Protein AF-G7YM91-F1 (afdb_monomer_lite)

Sequence (113 aa):
AYSASSDSSALFDPSPPILWKILGRLDYSPALFNLGVWYQRRSQELIGGDTKARSSCLRKAELSYRRAVQADGHPTAAYNLACILIASNREEIKTKSRTYSVNDLMEIAANKR

Organism: Clonorchis sinensis (NCBI:txid79923)

Radius of gyration: 17.14 Å; chains: 1; bounding box: 34×24×63 Å

Secondary structure (DSSP, 8-state):
-------------PPP-HHHHHHHHTT-HHHHHHHHHHHHHHHHHTTTS-HHHHHHHHHHHHHHHHHHHHHH--HHHHHHHHHHHHHTT-SEEE-SS-EEEHHHHHHHHH---

Structure (mmCIF, N/CA/C/O backbone):
data_AF-G7YM91-F1
#
_entry.id   AF-G7YM91-F1
#
loop_
_atom_site.group_PDB
_atom_site.id
_atom_site.type_symbol
_atom_site.label_atom_id
_atom_site.label_alt_id
_atom_site.label_comp_id
_atom_site.label_asym_id
_atom_site.label_entity_id
_atom_site.label_seq_id
_atom_site.pdbx_PDB_ins_code
_atom_site.Cartn_x
_atom_site.Cartn_y
_atom_site.Cartn_z
_atom_site.occupancy
_atom_site.B_iso_or_equiv
_atom_site.auth_seq_id
_atom_site.auth_comp_id
_atom_site.auth_asym_id
_atom_site.auth_atom_id
_atom_site.pdbx_PDB_model_num
ATOM 1 N N . ALA A 1 1 ? 16.794 -9.928 -49.762 1.00 40.78 1 ALA A N 1
ATOM 2 C CA . ALA A 1 1 ? 17.050 -9.886 -48.311 1.00 40.78 1 ALA A CA 1
ATOM 3 C C . ALA A 1 1 ? 16.163 -8.801 -47.716 1.00 40.78 1 ALA A C 1
ATOM 5 O O . ALA A 1 1 ? 16.453 -7.627 -47.898 1.00 40.78 1 ALA A O 1
ATOM 6 N N . TYR A 1 2 ? 15.024 -9.177 -47.130 1.00 36.78 2 TYR A N 1
ATOM 7 C CA . TYR A 1 2 ? 14.192 -8.232 -46.386 1.00 36.78 2 TYR A CA 1
ATOM 8 C C . TYR A 1 2 ? 14.835 -8.051 -45.012 1.00 36.78 2 TYR A C 1
ATOM 10 O O . TYR A 1 2 ? 14.726 -8.925 -44.156 1.00 36.78 2 TYR A O 1
ATOM 18 N N . SER A 1 3 ? 15.558 -6.948 -44.833 1.00 42.22 3 SER A N 1
ATOM 19 C CA . SER A 1 3 ? 15.998 -6.506 -43.514 1.00 42.22 3 SER A CA 1
ATOM 20 C C . SER A 1 3 ? 14.763 -6.046 -42.752 1.00 42.22 3 SER A C 1
ATOM 22 O O . SER A 1 3 ? 14.277 -4.934 -42.952 1.00 42.22 3 SER A O 1
ATOM 24 N N . ALA A 1 4 ? 14.223 -6.930 -41.914 1.00 43.53 4 ALA A N 1
ATOM 25 C CA . ALA A 1 4 ? 13.288 -6.538 -40.878 1.00 43.53 4 ALA A CA 1
ATOM 26 C C . ALA A 1 4 ? 14.041 -5.596 -39.932 1.00 43.53 4 ALA A C 1
ATOM 28 O O . ALA A 1 4 ? 14.887 -6.016 -39.147 1.00 43.53 4 ALA A O 1
ATOM 29 N N . SER A 1 5 ? 13.776 -4.302 -40.093 1.00 43.34 5 SER A N 1
ATOM 30 C CA . SER A 1 5 ? 14.082 -3.277 -39.110 1.00 43.34 5 SER A CA 1
ATOM 31 C C . SER A 1 5 ? 13.460 -3.712 -37.788 1.00 43.34 5 SER A C 1
ATOM 33 O O . SER A 1 5 ? 12.236 -3.728 -37.655 1.00 43.34 5 SER A O 1
ATOM 35 N N . SER A 1 6 ? 14.302 -4.121 -36.843 1.00 51.16 6 SER A N 1
ATOM 36 C CA . SER A 1 6 ? 13.922 -4.397 -35.463 1.00 51.16 6 SER A CA 1
ATOM 37 C C . S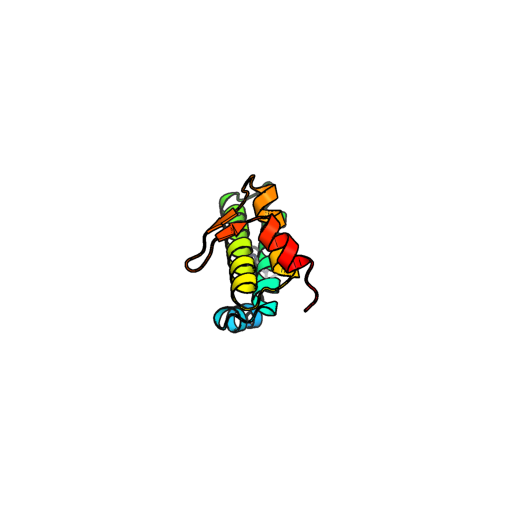ER A 1 6 ? 13.484 -3.095 -34.797 1.00 51.16 6 SER A C 1
ATOM 39 O O . SER A 1 6 ? 14.240 -2.475 -34.054 1.00 51.16 6 SER A O 1
ATOM 41 N N . ASP A 1 7 ? 12.249 -2.684 -35.063 1.00 46.47 7 ASP A N 1
ATOM 42 C CA . ASP A 1 7 ? 11.529 -1.685 -34.281 1.00 46.47 7 ASP A CA 1
ATOM 43 C C . ASP A 1 7 ? 11.127 -2.339 -32.946 1.00 46.47 7 ASP A C 1
ATOM 45 O O . ASP A 1 7 ? 9.985 -2.726 -32.711 1.00 46.47 7 ASP A O 1
ATOM 49 N N . SER A 1 8 ? 12.113 -2.571 -32.074 1.00 48.62 8 SER A N 1
ATOM 50 C CA . SER A 1 8 ? 11.911 -3.175 -30.749 1.00 48.62 8 SER A CA 1
ATOM 51 C C . SER A 1 8 ? 11.948 -2.147 -29.614 1.00 48.62 8 SER A C 1
ATOM 53 O O . SER A 1 8 ? 12.055 -2.520 -28.448 1.00 48.62 8 SER A O 1
ATOM 55 N N . SER A 1 9 ? 11.900 -0.850 -29.928 1.00 44.06 9 SER A N 1
ATOM 56 C CA . SER A 1 9 ? 12.080 0.242 -28.961 1.00 44.06 9 SER A CA 1
ATOM 57 C C . SER A 1 9 ? 10.785 0.948 -28.550 1.00 44.06 9 SER A C 1
ATOM 59 O O . SER A 1 9 ? 10.826 1.824 -27.687 1.00 44.06 9 SER A O 1
ATOM 61 N N . ALA A 1 10 ? 9.619 0.502 -29.025 1.00 45.56 10 ALA A N 1
ATOM 62 C CA . ALA A 1 10 ? 8.371 0.697 -28.289 1.00 45.56 10 ALA A CA 1
ATOM 63 C C . ALA A 1 10 ? 8.331 -0.309 -27.127 1.00 45.56 10 ALA A C 1
ATOM 65 O O . ALA A 1 10 ? 7.518 -1.232 -27.097 1.00 45.56 10 ALA A O 1
ATOM 66 N N . LEU A 1 11 ? 9.280 -0.162 -26.195 1.00 49.38 11 LEU A N 1
ATOM 67 C CA . LEU A 1 11 ? 9.273 -0.841 -24.908 1.00 49.38 11 LEU A CA 1
ATOM 68 C C . LEU A 1 11 ? 7.912 -0.551 -24.281 1.00 49.38 11 LEU A C 1
ATOM 70 O O . LEU A 1 11 ? 7.664 0.568 -23.835 1.00 49.38 11 LEU A O 1
ATOM 74 N N . PHE A 1 12 ? 7.021 -1.543 -24.319 1.00 54.22 12 PHE A N 1
ATOM 75 C CA . PHE A 1 12 ? 5.784 -1.561 -23.556 1.00 54.22 12 PHE A CA 1
ATOM 76 C C . PHE A 1 12 ? 6.141 -1.092 -22.149 1.00 54.22 12 PHE A C 1
ATOM 78 O O . PHE A 1 12 ? 6.794 -1.838 -21.421 1.00 54.22 12 PHE A O 1
ATOM 85 N N . ASP A 1 13 ? 5.776 0.136 -21.769 1.00 61.31 13 ASP A N 1
ATOM 86 C CA . ASP A 1 13 ? 5.841 0.514 -20.363 1.00 61.31 13 ASP A CA 1
ATOM 87 C C . ASP A 1 13 ? 4.871 -0.449 -19.680 1.00 61.31 13 ASP A C 1
ATOM 89 O O . ASP A 1 13 ? 3.667 -0.412 -19.986 1.00 61.31 13 ASP A O 1
ATOM 93 N N . PRO A 1 14 ? 5.372 -1.415 -18.889 1.00 78.62 14 PRO A N 1
ATOM 94 C CA . PRO A 1 14 ? 4.519 -2.459 -18.372 1.00 78.62 14 PRO A CA 1
ATOM 95 C C . PRO A 1 14 ? 3.421 -1.758 -17.582 1.00 78.62 14 PRO A C 1
ATOM 97 O O . PRO A 1 14 ? 3.684 -0.846 -16.805 1.00 78.62 14 PRO A O 1
ATOM 100 N N . SER A 1 15 ? 2.170 -2.128 -17.827 1.00 87.25 15 SER A N 1
ATOM 101 C CA . SER A 1 15 ? 1.041 -1.609 -17.062 1.00 87.25 15 SER A CA 1
ATOM 102 C C . SER A 1 15 ? 0.600 -2.670 -16.058 1.00 87.25 15 SER A C 1
ATOM 104 O O . SER A 1 15 ? 0.755 -3.866 -16.329 1.00 87.25 15 SER A O 1
ATOM 106 N N . PRO A 1 16 ? 0.058 -2.283 -14.891 1.00 93.00 16 PRO A N 1
ATOM 107 C CA . PRO A 1 16 ? -0.470 -3.271 -13.971 1.00 93.00 16 PRO A CA 1
ATOM 108 C C . PRO A 1 16 ? -1.642 -4.020 -14.624 1.00 93.00 16 PRO A C 1
ATOM 110 O O . PRO A 1 16 ? -2.410 -3.400 -15.372 1.00 93.00 16 PRO A O 1
ATOM 113 N N . PRO A 1 17 ? -1.830 -5.315 -14.306 1.00 95.12 17 PRO A N 1
ATOM 114 C CA . PRO A 1 17 ? -2.947 -6.117 -14.786 1.00 95.12 17 PRO A CA 1
ATOM 115 C C . PRO A 1 17 ? -4.291 -5.381 -14.734 1.00 95.12 17 PRO A C 1
ATOM 117 O O . PRO A 1 17 ? -4.670 -4.798 -13.713 1.00 95.12 17 PRO A O 1
ATOM 120 N N . ILE A 1 18 ? -5.038 -5.428 -15.841 1.00 94.88 18 ILE A N 1
ATOM 121 C CA . ILE A 1 18 ? -6.279 -4.657 -16.002 1.00 94.88 18 ILE A CA 1
ATOM 122 C C . ILE A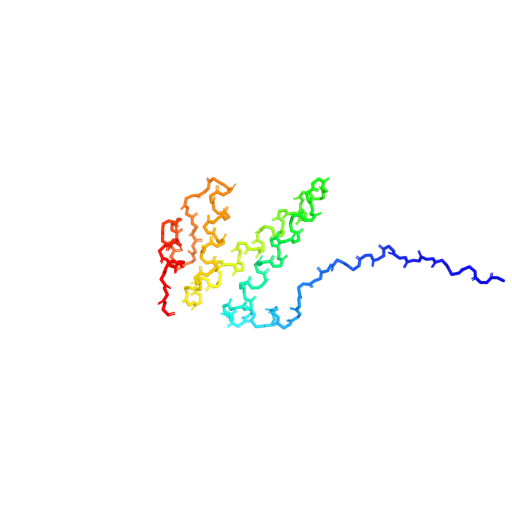 1 18 ? -7.327 -4.993 -14.933 1.00 94.88 18 ILE A C 1
ATOM 124 O O . ILE A 1 18 ? -7.997 -4.091 -14.431 1.00 94.88 18 ILE A O 1
ATOM 128 N N . LEU A 1 19 ? -7.412 -6.261 -14.518 1.00 96.25 19 LEU A N 1
ATOM 129 C CA . LEU A 1 19 ? -8.334 -6.703 -13.471 1.00 96.25 19 LEU A CA 1
ATOM 130 C C . LEU A 1 19 ? -8.048 -6.026 -12.129 1.00 96.25 19 LEU A C 1
ATOM 132 O O . LEU A 1 19 ? -8.984 -5.605 -11.454 1.00 96.25 19 LEU A O 1
ATOM 136 N N . TRP A 1 20 ? -6.776 -5.827 -11.765 1.00 97.81 20 TRP A N 1
ATOM 137 C CA . TRP A 1 20 ? -6.433 -5.105 -10.538 1.00 97.81 20 TRP A CA 1
ATOM 138 C C . TRP A 1 20 ? -6.857 -3.638 -10.616 1.00 97.81 20 TRP A C 1
ATOM 140 O O . TRP A 1 20 ? -7.341 -3.083 -9.634 1.00 97.81 20 TRP A O 1
ATOM 150 N N . LYS A 1 21 ? -6.750 -3.010 -11.794 1.00 96.81 21 LYS A N 1
ATOM 151 C CA . LYS A 1 21 ? -7.221 -1.632 -12.007 1.00 96.81 21 LYS A CA 1
ATOM 152 C C . LYS A 1 21 ? -8.742 -1.523 -11.886 1.00 96.81 21 LYS A C 1
ATOM 154 O O . LYS A 1 21 ? -9.219 -0.550 -11.309 1.00 96.81 21 LYS A O 1
ATOM 159 N N . ILE A 1 22 ? -9.494 -2.483 -12.429 1.00 97.75 22 ILE A N 1
ATOM 160 C CA . ILE A 1 22 ? -10.963 -2.507 -12.353 1.00 97.75 22 ILE A CA 1
ATOM 161 C C . ILE A 1 22 ? -11.410 -2.729 -10.908 1.00 97.75 22 ILE A C 1
ATOM 163 O O . ILE A 1 22 ? -12.129 -1.899 -10.362 1.00 97.75 22 ILE A O 1
ATOM 167 N N . LEU A 1 23 ? -10.924 -3.787 -10.259 1.00 98.19 23 LEU A N 1
ATOM 168 C CA . LEU A 1 23 ? -11.289 -4.110 -8.879 1.00 98.19 23 LEU A CA 1
ATOM 169 C C . LEU A 1 23 ? -10.822 -3.032 -7.890 1.00 98.19 23 LEU A C 1
ATOM 171 O O . LEU A 1 23 ? -11.541 -2.687 -6.960 1.00 98.19 23 LEU A O 1
ATOM 175 N N . GLY A 1 24 ? -9.666 -2.411 -8.134 1.00 97.75 24 GLY A N 1
ATOM 176 C CA . GLY A 1 24 ? -9.194 -1.281 -7.338 1.00 97.75 24 GLY A CA 1
ATOM 177 C C . GLY A 1 24 ? -10.039 -0.011 -7.495 1.00 97.75 24 GLY A C 1
ATOM 178 O O . GLY A 1 24 ? -10.016 0.843 -6.615 1.00 97.75 24 GLY A O 1
ATOM 179 N N . ARG A 1 25 ? -10.811 0.162 -8.578 1.00 97.38 25 ARG A N 1
ATOM 180 C CA . ARG A 1 25 ? -11.814 1.247 -8.666 1.00 97.38 25 ARG A CA 1
ATOM 181 C C . ARG A 1 25 ? -13.029 0.985 -7.778 1.00 97.38 25 ARG A C 1
ATOM 183 O O . ARG A 1 25 ? -13.678 1.944 -7.393 1.00 97.38 25 ARG A O 1
ATOM 190 N N . LEU A 1 26 ? -13.284 -0.277 -7.441 1.00 97.56 26 LEU A N 1
ATOM 191 C CA . LEU A 1 26 ? -14.343 -0.718 -6.529 1.00 97.56 26 LEU A CA 1
ATOM 192 C C . LEU A 1 26 ? -13.846 -0.854 -5.078 1.00 97.56 26 LEU A C 1
ATOM 194 O O . LEU A 1 26 ? -14.494 -1.506 -4.271 1.00 97.56 26 LEU A O 1
ATOM 198 N N . ASP A 1 27 ? -12.666 -0.302 -4.771 1.00 97.06 27 ASP A N 1
ATOM 199 C CA . ASP A 1 27 ? -12.004 -0.387 -3.463 1.00 97.0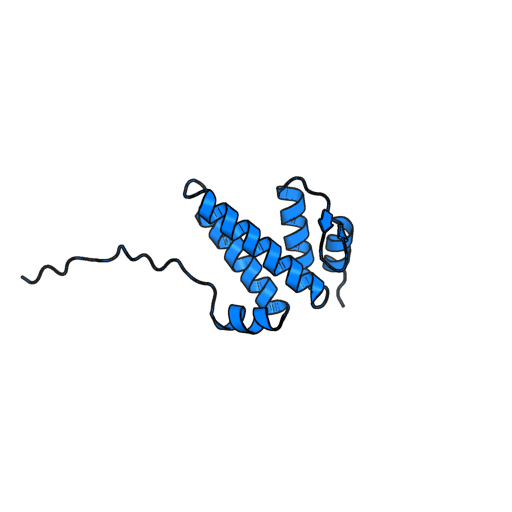6 27 ASP A CA 1
ATOM 200 C C . ASP A 1 27 ? -11.782 -1.823 -2.941 1.00 97.06 27 ASP A C 1
ATOM 202 O O . ASP A 1 27 ? -11.625 -2.045 -1.744 1.00 97.06 27 ASP A O 1
ATOM 206 N N . TYR A 1 28 ? -11.676 -2.813 -3.838 1.00 98.25 28 TYR A N 1
ATOM 207 C CA . TYR A 1 28 ? -11.319 -4.180 -3.455 1.00 98.25 28 TYR A CA 1
ATOM 208 C C . TYR A 1 28 ? -9.870 -4.230 -2.944 1.00 98.25 28 TYR A C 1
ATOM 210 O O . TYR A 1 28 ? -8.912 -4.117 -3.724 1.00 98.25 28 TYR A O 1
ATOM 218 N N . SER A 1 29 ? -9.708 -4.391 -1.629 1.00 98.06 29 SER A N 1
ATOM 219 C CA . SER A 1 29 ? -8.426 -4.208 -0.941 1.00 98.06 29 SER A CA 1
ATOM 220 C C . SER A 1 29 ? -7.287 -5.108 -1.448 1.00 98.06 29 SER A C 1
ATOM 222 O O . SER A 1 29 ? -6.184 -4.579 -1.620 1.00 98.06 29 SER A O 1
ATOM 224 N N . PRO A 1 30 ? -7.493 -6.388 -1.839 1.00 98.19 30 PRO A N 1
ATOM 225 C CA . PRO A 1 30 ? -6.413 -7.211 -2.389 1.00 98.19 30 PRO A CA 1
ATOM 226 C C . PRO A 1 30 ? -5.910 -6.709 -3.749 1.00 98.19 30 PRO A C 1
ATOM 228 O O . PRO A 1 30 ? -4.712 -6.752 -4.033 1.00 98.19 30 PRO A O 1
ATOM 231 N N . ALA A 1 31 ? -6.801 -6.181 -4.597 1.00 98.50 31 ALA A N 1
ATOM 232 C CA . ALA A 1 31 ? -6.393 -5.578 -5.865 1.00 98.50 31 ALA A CA 1
ATOM 233 C C . ALA A 1 31 ? -5.621 -4.272 -5.644 1.00 98.50 31 ALA A C 1
ATOM 235 O O . ALA A 1 31 ? -4.622 -4.032 -6.320 1.00 98.50 31 ALA A O 1
ATOM 236 N N . LEU A 1 32 ? -6.046 -3.448 -4.683 1.00 98.69 32 LEU A N 1
ATOM 237 C CA . LEU A 1 32 ? -5.326 -2.236 -4.292 1.00 98.69 32 LEU A CA 1
ATOM 238 C C . LEU A 1 32 ? -3.943 -2.550 -3.707 1.00 98.69 32 LEU A C 1
ATOM 240 O O . LEU A 1 32 ? -2.964 -1.909 -4.087 1.00 98.69 32 LEU A O 1
ATOM 244 N N . PHE A 1 33 ? -3.836 -3.567 -2.853 1.00 98.56 33 PHE A N 1
ATOM 245 C CA . PHE A 1 33 ? -2.555 -4.066 -2.361 1.00 98.56 33 PHE A CA 1
ATOM 246 C C . PHE A 1 33 ? -1.638 -4.488 -3.519 1.00 98.56 33 PHE A C 1
ATOM 248 O O . PHE A 1 33 ? -0.513 -3.995 -3.620 1.00 98.56 33 PHE A O 1
ATOM 255 N N . ASN A 1 34 ? -2.133 -5.312 -4.449 1.00 98.56 34 ASN A N 1
ATOM 256 C CA . ASN A 1 34 ? -1.353 -5.766 -5.603 1.00 98.56 34 ASN A CA 1
ATOM 257 C C . ASN A 1 34 ? -0.929 -4.611 -6.524 1.00 98.56 34 ASN A C 1
ATOM 259 O O . ASN A 1 34 ? 0.204 -4.597 -7.005 1.00 98.56 34 ASN A O 1
ATOM 263 N N . LEU A 1 35 ? -1.795 -3.611 -6.738 1.00 98.50 35 LEU A N 1
ATOM 264 C CA . LEU A 1 35 ? -1.422 -2.378 -7.439 1.00 98.50 35 LEU A CA 1
ATOM 265 C C . LEU A 1 35 ? -0.286 -1.652 -6.717 1.00 98.50 35 LEU A C 1
ATOM 267 O O . LEU A 1 35 ? 0.666 -1.219 -7.365 1.00 98.50 35 LEU A O 1
ATOM 271 N N . GLY A 1 36 ? -0.364 -1.545 -5.390 1.00 98.38 36 GLY A N 1
ATOM 272 C CA . GLY A 1 36 ? 0.682 -0.943 -4.571 1.00 98.38 36 GLY A CA 1
ATOM 273 C C . GLY A 1 36 ? 2.030 -1.639 -4.747 1.00 98.38 36 GLY A C 1
ATOM 274 O O . GLY A 1 36 ? 3.024 -0.980 -5.063 1.00 98.38 36 GLY A O 1
ATOM 275 N N . VAL A 1 37 ? 2.043 -2.972 -4.650 1.00 98.31 37 VAL A N 1
ATOM 276 C CA . VAL A 1 37 ? 3.245 -3.799 -4.851 1.00 98.31 37 VAL A CA 1
ATOM 277 C C . VAL A 1 37 ? 3.803 -3.621 -6.258 1.00 98.31 37 VAL A C 1
ATOM 279 O O . VAL A 1 37 ? 5.011 -3.446 -6.428 1.00 98.31 37 VAL A O 1
ATOM 282 N N . TRP A 1 38 ? 2.933 -3.626 -7.269 1.00 97.81 38 TRP A N 1
ATOM 283 C CA . TRP A 1 38 ? 3.328 -3.445 -8.662 1.00 97.81 38 TR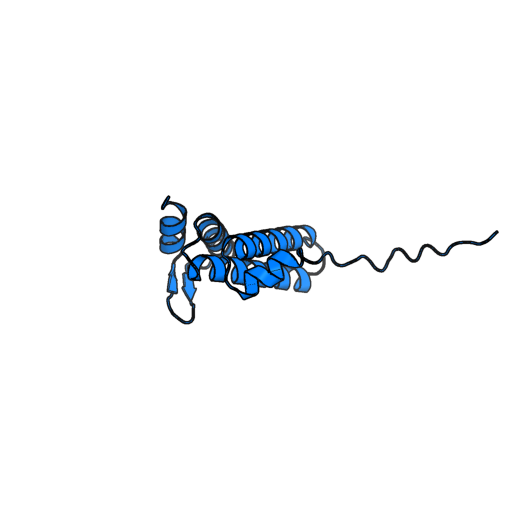P A CA 1
ATOM 284 C C . TRP A 1 38 ? 4.034 -2.098 -8.873 1.00 97.81 38 TRP A C 1
ATOM 286 O O . TRP A 1 38 ? 5.141 -2.056 -9.410 1.00 97.81 38 TRP A O 1
ATOM 296 N N . TYR A 1 39 ? 3.451 -0.999 -8.378 1.00 97.31 39 TYR A N 1
ATOM 297 C CA . TYR A 1 39 ? 4.060 0.329 -8.496 1.00 97.31 39 TYR A CA 1
ATOM 298 C C . TYR A 1 39 ? 5.362 0.450 -7.698 1.00 97.31 39 TYR A C 1
ATOM 300 O O . TYR A 1 39 ? 6.314 1.077 -8.162 1.00 97.31 39 TYR A O 1
ATOM 308 N N . GLN A 1 40 ? 5.434 -0.156 -6.513 1.00 96.19 40 GLN A N 1
ATOM 309 C CA . GLN A 1 40 ? 6.642 -0.121 -5.696 1.00 96.19 40 GLN A CA 1
ATOM 310 C C . GLN A 1 40 ? 7.803 -0.852 -6.380 1.00 96.19 40 GLN A C 1
ATOM 312 O O . GLN A 1 40 ? 8.891 -0.285 -6.472 1.00 96.19 40 GLN A O 1
ATOM 317 N N . ARG A 1 41 ? 7.565 -2.043 -6.945 1.00 95.19 41 ARG A N 1
ATOM 318 C CA . ARG A 1 41 ? 8.566 -2.770 -7.747 1.00 95.19 41 ARG A CA 1
ATOM 319 C C . ARG A 1 41 ? 9.000 -1.968 -8.968 1.00 95.19 41 ARG A C 1
ATOM 321 O O . ARG A 1 41 ? 10.193 -1.757 -9.164 1.00 95.19 41 ARG A O 1
ATOM 328 N N . ARG A 1 42 ? 8.044 -1.395 -9.708 1.00 93.19 42 ARG A N 1
ATOM 329 C CA . ARG A 1 42 ? 8.354 -0.546 -10.867 1.00 93.19 42 ARG A CA 1
ATOM 330 C C . ARG A 1 42 ? 9.237 0.649 -10.497 1.00 93.19 42 ARG A C 1
ATOM 332 O O . ARG A 1 42 ? 10.124 1.024 -11.251 1.00 93.19 42 ARG A O 1
ATOM 339 N N . SER A 1 43 ? 9.045 1.232 -9.314 1.00 92.81 43 SER A N 1
ATOM 340 C CA . SER A 1 43 ? 9.895 2.329 -8.833 1.00 92.81 43 SER A CA 1
ATOM 341 C C . SER A 1 43 ? 11.346 1.908 -8.544 1.00 92.81 43 SER A C 1
ATOM 343 O O . SER A 1 43 ? 12.248 2.736 -8.660 1.00 92.81 43 SER A O 1
ATOM 345 N N . GLN A 1 44 ? 11.575 0.643 -8.174 1.00 91.50 44 GLN A N 1
ATOM 346 C CA . GLN A 1 44 ? 12.906 0.093 -7.895 1.00 91.50 44 GLN A CA 1
ATOM 347 C C . GLN A 1 44 ? 13.674 -0.191 -9.190 1.00 91.50 44 GLN A C 1
ATOM 349 O O . GLN A 1 44 ? 14.874 0.046 -9.254 1.00 91.50 44 GLN A O 1
ATOM 354 N N . GLU A 1 45 ? 12.977 -0.601 -10.248 1.00 90.44 45 GLU A N 1
ATOM 355 C CA . GLU A 1 45 ? 13.557 -0.764 -11.590 1.00 90.44 45 GLU A CA 1
ATOM 356 C C . GLU A 1 45 ? 14.031 0.567 -12.198 1.00 90.44 45 GLU A C 1
ATOM 358 O O . GLU A 1 45 ? 14.872 0.582 -13.089 1.00 90.44 45 GLU A O 1
ATOM 363 N N . LEU A 1 46 ? 13.503 1.692 -11.708 1.00 86.94 46 LEU A N 1
ATOM 364 C CA . LEU A 1 46 ? 13.839 3.044 -12.164 1.00 86.94 46 LEU A CA 1
ATOM 365 C C . LEU A 1 46 ? 14.960 3.701 -11.332 1.00 86.94 46 LEU A C 1
ATOM 367 O O . LEU A 1 46 ? 15.210 4.902 -11.462 1.00 86.94 46 LEU A O 1
ATOM 371 N N . ILE A 1 47 ? 15.630 2.955 -10.444 1.00 80.00 47 ILE A N 1
ATOM 372 C CA . ILE A 1 47 ? 16.790 3.457 -9.692 1.00 80.00 47 ILE A CA 1
ATOM 373 C C . ILE A 1 47 ? 17.927 3.788 -10.672 1.00 80.00 47 ILE A C 1
ATOM 375 O O . ILE A 1 47 ? 18.288 2.972 -11.510 1.00 80.00 47 ILE A O 1
ATOM 379 N N . GLY A 1 48 ? 18.487 4.999 -10.570 1.00 75.94 48 GLY A N 1
ATOM 380 C CA . GLY A 1 48 ? 19.535 5.487 -11.480 1.00 75.94 48 GLY A CA 1
ATOM 381 C C . GLY A 1 48 ? 19.028 5.975 -12.845 1.00 75.94 48 GLY A C 1
ATOM 382 O O . GLY A 1 48 ? 19.835 6.429 -13.650 1.00 75.94 48 GLY A O 1
ATOM 383 N N . GLY A 1 49 ? 17.714 5.909 -13.093 1.00 78.81 49 GLY A N 1
ATOM 384 C CA . GLY A 1 49 ? 17.061 6.372 -14.320 1.00 78.81 49 GLY A CA 1
ATOM 385 C C . GLY A 1 49 ? 16.145 7.582 -14.100 1.00 78.81 49 GLY A C 1
ATOM 386 O O . GLY A 1 49 ? 16.489 8.528 -13.390 1.00 78.81 49 GLY A O 1
ATOM 387 N N . ASP A 1 50 ? 14.957 7.559 -14.712 1.00 84.12 50 ASP A N 1
ATOM 388 C CA . ASP A 1 50 ? 13.978 8.653 -14.655 1.00 84.12 50 ASP A CA 1
ATOM 389 C C . ASP A 1 50 ? 13.401 8.849 -13.235 1.00 84.12 50 ASP A C 1
ATOM 391 O O . ASP A 1 50 ? 12.518 8.123 -12.758 1.00 84.12 50 ASP A O 1
ATOM 395 N N . THR A 1 51 ? 13.876 9.901 -12.565 1.00 87.94 51 THR A N 1
ATOM 396 C CA . THR A 1 51 ? 13.470 10.280 -11.205 1.00 87.94 51 THR A CA 1
ATOM 397 C C . THR A 1 51 ? 12.002 10.705 -11.111 1.00 87.94 51 THR A C 1
ATOM 399 O O . THR A 1 51 ? 11.360 10.488 -10.073 1.00 87.94 51 THR A O 1
ATOM 402 N N . LYS A 1 52 ? 11.424 11.259 -12.185 1.00 90.50 52 LYS A N 1
ATOM 403 C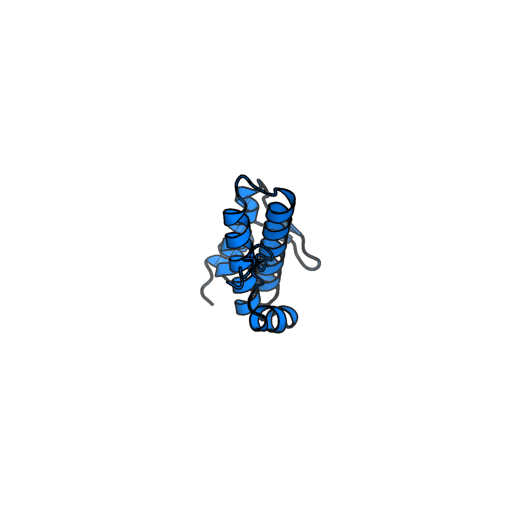 CA . LYS A 1 52 ? 10.014 11.662 -12.248 1.00 90.50 52 LYS A CA 1
ATOM 404 C C . LYS A 1 52 ? 9.116 10.436 -12.362 1.00 90.50 52 LYS A C 1
ATOM 406 O O . LYS A 1 52 ? 8.135 10.336 -11.618 1.00 90.50 52 LYS A O 1
ATOM 411 N N . ALA A 1 53 ? 9.461 9.488 -13.232 1.00 89.88 53 ALA A N 1
ATOM 412 C CA . ALA A 1 53 ? 8.740 8.222 -13.353 1.00 89.88 53 ALA A CA 1
ATOM 413 C C . ALA A 1 53 ? 8.795 7.422 -12.043 1.00 89.88 53 ALA A C 1
ATOM 415 O O . ALA A 1 53 ? 7.760 6.951 -11.557 1.00 89.88 53 ALA A O 1
ATOM 416 N N . ARG A 1 54 ? 9.971 7.365 -11.402 1.00 91.81 54 ARG A N 1
ATOM 417 C CA . ARG A 1 54 ? 10.141 6.743 -10.082 1.00 91.81 54 ARG A CA 1
ATOM 418 C C . ARG A 1 54 ? 9.240 7.386 -9.029 1.00 91.81 54 ARG A C 1
ATOM 420 O O . ARG A 1 54 ? 8.492 6.687 -8.346 1.00 91.81 54 ARG A O 1
ATOM 427 N N . SER A 1 55 ? 9.261 8.715 -8.930 1.00 92.06 55 SER A N 1
ATOM 428 C CA . SER A 1 55 ? 8.426 9.464 -7.981 1.00 92.06 55 SER A CA 1
ATOM 429 C C . SER A 1 55 ? 6.931 9.245 -8.228 1.00 92.06 55 SER A C 1
ATOM 431 O O . SER A 1 55 ? 6.155 9.109 -7.283 1.00 92.06 55 SER A O 1
ATOM 433 N N . SER A 1 56 ? 6.515 9.171 -9.496 1.00 94.75 56 SER A N 1
ATOM 434 C CA . SER A 1 56 ? 5.136 8.854 -9.883 1.00 94.75 56 SER A CA 1
ATOM 435 C C . SER A 1 56 ? 4.722 7.460 -9.406 1.00 94.75 56 SER A C 1
ATOM 437 O O . SER A 1 56 ? 3.647 7.303 -8.825 1.00 94.75 56 SER A O 1
ATOM 439 N N . CYS A 1 57 ? 5.589 6.459 -9.577 1.00 94.88 57 CYS A N 1
ATOM 440 C CA . CYS A 1 57 ? 5.342 5.103 -9.094 1.00 94.88 57 CYS A CA 1
ATOM 441 C C . CYS A 1 57 ? 5.212 5.057 -7.566 1.00 94.88 57 CYS A C 1
ATOM 443 O O . CYS A 1 57 ? 4.236 4.507 -7.064 1.00 94.88 57 CYS A O 1
ATOM 445 N N . LEU A 1 58 ? 6.110 5.711 -6.823 1.00 95.62 58 LEU A N 1
ATOM 446 C CA . LEU A 1 58 ? 6.027 5.767 -5.356 1.00 95.62 58 LEU A CA 1
ATOM 447 C C . LEU A 1 58 ? 4.711 6.399 -4.874 1.00 95.62 58 LEU A C 1
ATOM 449 O O . LEU A 1 58 ? 4.040 5.834 -4.011 1.00 95.62 58 LEU A O 1
ATOM 453 N N . ARG A 1 59 ? 4.272 7.508 -5.489 1.00 96.75 59 ARG A N 1
ATOM 454 C CA . ARG A 1 59 ? 2.975 8.134 -5.161 1.00 96.75 59 ARG A CA 1
ATOM 455 C C . ARG A 1 59 ? 1.791 7.214 -5.455 1.00 96.75 59 ARG A C 1
ATOM 457 O O . ARG A 1 59 ? 0.836 7.177 -4.682 1.00 96.75 59 ARG A O 1
ATOM 464 N N . LYS A 1 60 ? 1.827 6.478 -6.571 1.00 97.50 60 LYS A N 1
ATOM 465 C CA . LYS A 1 60 ? 0.775 5.510 -6.917 1.00 97.50 60 LYS A CA 1
ATOM 466 C C . LYS A 1 60 ? 0.772 4.310 -5.966 1.00 97.50 60 LYS A C 1
ATOM 468 O O . LYS A 1 60 ? -0.312 3.832 -5.628 1.00 97.50 60 LYS A O 1
ATOM 473 N N . ALA A 1 61 ? 1.940 3.858 -5.509 1.00 98.44 61 ALA A N 1
ATOM 474 C CA . ALA A 1 61 ? 2.055 2.804 -4.506 1.00 98.44 61 ALA A CA 1
ATOM 475 C C . ALA A 1 61 ? 1.411 3.235 -3.182 1.00 98.44 61 ALA A C 1
ATOM 477 O O . ALA A 1 61 ? 0.483 2.582 -2.709 1.00 98.44 61 ALA A O 1
ATOM 478 N N . GLU A 1 62 ? 1.815 4.397 -2.660 1.00 98.38 62 GLU A N 1
ATOM 479 C CA . GLU A 1 62 ? 1.255 4.988 -1.440 1.00 98.38 62 GLU A CA 1
ATOM 480 C C . GLU A 1 62 ? -0.263 5.175 -1.529 1.00 98.38 62 GLU A C 1
ATOM 482 O O . GLU A 1 62 ? -0.992 4.774 -0.624 1.00 98.38 62 GLU A O 1
ATOM 487 N N . LEU A 1 63 ? -0.760 5.732 -2.640 1.00 97.88 63 LEU A N 1
ATOM 488 C CA . LEU A 1 63 ? -2.197 5.895 -2.865 1.00 97.88 63 LEU A CA 1
ATOM 489 C C . LEU A 1 63 ? -2.936 4.553 -2.820 1.00 97.88 63 LEU A C 1
ATOM 491 O O . LEU A 1 63 ? -4.020 4.478 -2.243 1.00 97.88 63 LEU A O 1
ATOM 495 N N . SER A 1 64 ? -2.372 3.517 -3.440 1.00 98.56 64 SER A N 1
ATOM 496 C CA . SER A 1 64 ? -3.006 2.200 -3.518 1.00 98.56 64 SER A CA 1
ATOM 497 C C . SER A 1 64 ? -3.064 1.540 -2.141 1.00 98.56 64 SER A C 1
ATOM 499 O O . SER A 1 64 ? -4.138 1.111 -1.725 1.00 98.56 64 SER A O 1
ATOM 501 N N . TYR A 1 65 ? -1.960 1.551 -1.386 1.00 98.62 65 TYR A N 1
ATOM 502 C CA . TYR A 1 65 ? -1.947 1.016 -0.024 1.00 98.62 65 TYR A CA 1
ATOM 503 C C . TYR A 1 65 ? -2.863 1.795 0.915 1.00 98.62 65 TYR A C 1
ATOM 505 O O . TYR A 1 65 ? -3.638 1.188 1.647 1.00 98.62 65 TYR A O 1
ATOM 513 N N . ARG A 1 66 ? -2.856 3.131 0.844 1.00 98.06 66 ARG A N 1
ATOM 514 C CA . ARG A 1 66 ? -3.770 3.967 1.630 1.00 98.06 66 ARG A CA 1
ATOM 515 C C . ARG A 1 66 ? -5.226 3.602 1.373 1.00 98.06 66 ARG A C 1
ATOM 517 O O . ARG A 1 66 ? -5.980 3.451 2.325 1.00 98.06 66 ARG A O 1
ATOM 524 N N . ARG A 1 67 ? -5.622 3.437 0.109 1.00 97.88 67 ARG A N 1
ATOM 525 C CA . ARG A 1 67 ? -6.994 3.032 -0.224 1.00 97.88 67 ARG A CA 1
ATOM 526 C C . ARG A 1 67 ? -7.323 1.635 0.300 1.00 97.88 67 ARG A C 1
ATOM 528 O O . ARG A 1 67 ? -8.422 1.448 0.798 1.00 97.88 67 ARG A O 1
ATOM 535 N N . ALA A 1 68 ? -6.384 0.688 0.244 1.00 98.00 68 ALA A N 1
ATOM 536 C CA . ALA A 1 68 ? -6.596 -0.650 0.801 1.00 98.00 68 ALA A CA 1
ATOM 537 C C . ALA A 1 68 ? -6.837 -0.592 2.320 1.00 98.00 68 ALA A C 1
ATOM 539 O O . ALA A 1 68 ? -7.781 -1.193 2.815 1.00 98.00 68 ALA A O 1
ATOM 540 N N . VAL A 1 69 ? -6.049 0.206 3.050 1.00 97.00 69 VAL A N 1
ATOM 541 C CA . VAL A 1 69 ? -6.251 0.435 4.492 1.00 97.00 69 VAL A CA 1
ATOM 542 C C . VAL A 1 69 ? -7.604 1.093 4.778 1.00 97.00 69 VAL A C 1
ATOM 544 O O . VAL A 1 69 ? -8.272 0.730 5.739 1.00 97.00 69 VAL A O 1
ATOM 547 N N . GLN A 1 70 ? -8.029 2.050 3.952 1.00 96.44 70 GLN A N 1
ATOM 548 C CA . GLN A 1 70 ? -9.319 2.725 4.128 1.00 96.44 70 GLN A CA 1
ATOM 549 C C . GLN A 1 70 ? -10.526 1.832 3.822 1.00 96.44 70 GLN A C 1
ATOM 551 O O . GLN A 1 70 ? -11.589 2.070 4.389 1.00 96.44 70 GLN A O 1
ATOM 556 N N . ALA A 1 71 ? -10.379 0.855 2.925 1.00 95.75 71 ALA A N 1
ATOM 557 C CA . ALA A 1 71 ? -11.467 -0.028 2.522 1.00 95.75 71 ALA A CA 1
ATOM 558 C C . ALA A 1 71 ? -11.880 -0.978 3.656 1.00 95.75 71 ALA A C 1
ATOM 560 O O . ALA A 1 71 ? -13.063 -1.088 3.967 1.00 95.75 71 ALA A O 1
ATOM 561 N N . ASP A 1 72 ? -10.911 -1.647 4.279 1.00 95.44 72 ASP A N 1
ATOM 562 C CA . ASP A 1 72 ? -11.176 -2.698 5.269 1.00 95.44 72 ASP A CA 1
ATOM 563 C C . ASP A 1 72 ? -10.066 -2.868 6.321 1.00 95.44 72 ASP A C 1
ATOM 565 O O . ASP A 1 72 ? -10.107 -3.805 7.116 1.00 95.44 72 ASP A O 1
ATOM 569 N N . GLY A 1 73 ? -9.073 -1.974 6.363 1.00 95.56 73 GLY A N 1
ATOM 570 C CA . GLY A 1 73 ? -7.913 -2.137 7.238 1.00 95.56 73 GLY A CA 1
ATOM 571 C C . GLY A 1 73 ? -6.946 -3.220 6.755 1.00 95.56 73 GLY A C 1
ATOM 572 O O . GLY A 1 73 ? -6.355 -3.907 7.579 1.00 95.56 73 GLY A O 1
ATOM 573 N N . HIS A 1 74 ? -6.775 -3.382 5.438 1.00 96.69 74 HIS A N 1
ATOM 574 C CA . HIS A 1 74 ? -5.923 -4.422 4.858 1.00 96.69 74 HIS A CA 1
ATOM 575 C C . HIS A 1 74 ? -4.515 -4.494 5.504 1.00 96.69 74 HIS A C 1
ATOM 577 O O . HIS A 1 74 ? -3.703 -3.576 5.316 1.00 96.69 74 HIS A O 1
ATOM 583 N N . PRO A 1 75 ? -4.167 -5.590 6.208 1.00 97.44 75 PRO A N 1
ATOM 584 C CA . PRO A 1 75 ? -3.027 -5.615 7.128 1.00 97.44 75 PRO A CA 1
ATOM 585 C C . PRO A 1 75 ? -1.678 -5.489 6.412 1.00 97.44 75 PRO A C 1
ATOM 587 O O . PRO A 1 75 ? -0.823 -4.692 6.801 1.00 97.44 75 PRO A O 1
ATOM 590 N N . THR A 1 76 ? -1.483 -6.200 5.299 1.00 97.81 76 THR A N 1
ATOM 591 C CA . THR A 1 76 ? -0.216 -6.145 4.547 1.00 97.81 76 THR A CA 1
ATOM 592 C C . THR A 1 76 ? -0.008 -4.793 3.854 1.00 97.81 76 THR A C 1
ATOM 594 O O . THR A 1 76 ? 1.119 -4.332 3.684 1.00 97.81 76 THR A O 1
ATOM 597 N N . ALA A 1 77 ? -1.093 -4.113 3.485 1.00 98.25 77 ALA A N 1
ATOM 598 C CA . ALA A 1 77 ? -1.040 -2.781 2.899 1.00 98.25 77 ALA A CA 1
ATOM 599 C C . ALA A 1 77 ? -0.741 -1.734 3.972 1.00 98.25 77 ALA A C 1
ATOM 601 O O . ALA A 1 77 ? 0.016 -0.808 3.696 1.00 98.25 77 ALA A O 1
ATOM 602 N N . ALA A 1 78 ? -1.275 -1.902 5.186 1.00 98.25 78 ALA A N 1
ATOM 603 C CA . ALA A 1 78 ? -0.935 -1.061 6.328 1.00 98.25 78 ALA A CA 1
ATOM 604 C C . ALA A 1 78 ? 0.563 -1.142 6.650 1.00 98.25 78 ALA A C 1
ATOM 606 O O . ALA A 1 78 ? 1.218 -0.104 6.731 1.00 98.25 78 ALA A O 1
ATOM 607 N N . TYR A 1 79 ? 1.124 -2.356 6.695 1.00 98.31 79 TYR A N 1
ATOM 608 C CA . TYR A 1 79 ? 2.566 -2.560 6.856 1.00 98.31 79 TYR A CA 1
ATOM 609 C C . TYR A 1 79 ? 3.374 -1.836 5.767 1.00 98.31 79 TYR A C 1
ATOM 611 O O . TYR A 1 79 ? 4.233 -1.007 6.069 1.00 98.31 79 TYR A O 1
ATOM 619 N N . ASN A 1 80 ? 3.058 -2.077 4.488 1.00 98.56 80 ASN A N 1
ATOM 620 C CA . ASN A 1 80 ? 3.790 -1.456 3.381 1.00 98.56 80 ASN A CA 1
ATOM 621 C C . ASN A 1 80 ? 3.645 0.074 3.358 1.00 98.56 80 ASN A C 1
ATOM 623 O O . ASN A 1 80 ? 4.599 0.778 3.021 1.00 98.56 80 ASN A O 1
ATOM 627 N N . LEU A 1 81 ? 2.475 0.603 3.726 1.00 98.50 81 LEU A N 1
ATOM 628 C CA . LEU A 1 81 ? 2.261 2.041 3.853 1.00 98.50 81 LEU A CA 1
ATOM 629 C C . LEU A 1 81 ? 3.131 2.625 4.968 1.00 98.50 81 LEU A C 1
ATOM 631 O O . LEU A 1 81 ? 3.794 3.632 4.735 1.00 98.50 81 LEU A O 1
ATOM 635 N N . ALA A 1 82 ? 3.194 1.974 6.132 1.00 98.56 82 ALA A N 1
ATOM 636 C CA . ALA A 1 82 ? 4.053 2.396 7.233 1.00 98.56 82 ALA A CA 1
ATOM 637 C C . ALA A 1 82 ? 5.533 2.409 6.818 1.00 98.56 82 ALA A C 1
ATOM 639 O O . ALA A 1 82 ? 6.233 3.391 7.060 1.00 98.56 82 ALA A O 1
ATOM 640 N N . CYS A 1 83 ? 5.995 1.382 6.096 1.00 98.31 83 CYS A N 1
ATOM 641 C CA . CYS A 1 83 ? 7.346 1.355 5.535 1.00 98.31 83 CYS A CA 1
ATOM 642 C C . CYS A 1 83 ? 7.615 2.531 4.580 1.00 98.31 83 CYS A C 1
ATOM 644 O O . CYS A 1 83 ? 8.698 3.113 4.628 1.00 98.31 83 CYS A O 1
ATOM 646 N N . ILE A 1 84 ? 6.648 2.913 3.734 1.00 97.56 84 ILE A N 1
ATOM 647 C CA . ILE A 1 84 ? 6.776 4.092 2.858 1.00 97.56 84 ILE A CA 1
ATOM 648 C C . ILE A 1 84 ? 6.897 5.380 3.677 1.00 97.56 84 ILE A C 1
ATOM 650 O O . ILE A 1 84 ? 7.711 6.239 3.327 1.00 97.56 84 ILE A O 1
ATOM 654 N N . LEU A 1 85 ? 6.103 5.533 4.742 1.00 98.31 85 LEU A N 1
ATOM 655 C CA . LEU A 1 85 ? 6.167 6.709 5.612 1.00 98.31 85 LEU A CA 1
ATOM 656 C C . LEU A 1 85 ? 7.544 6.818 6.277 1.00 98.31 85 LEU A C 1
ATOM 658 O O . LEU A 1 85 ? 8.205 7.842 6.105 1.00 98.31 85 LEU A O 1
ATOM 662 N N . ILE A 1 86 ? 8.026 5.733 6.894 1.00 98.25 86 ILE A N 1
ATOM 663 C CA . ILE A 1 86 ? 9.351 5.658 7.534 1.00 98.25 86 ILE A CA 1
ATOM 664 C C . ILE A 1 86 ? 10.463 5.988 6.531 1.00 98.25 86 ILE A C 1
ATOM 666 O O . ILE A 1 86 ? 11.290 6.860 6.785 1.00 98.25 86 ILE A O 1
ATOM 670 N N . ALA A 1 87 ? 10.458 5.354 5.353 1.00 95.81 87 ALA A N 1
ATOM 671 C CA . ALA A 1 87 ? 11.464 5.602 4.317 1.00 95.81 87 ALA A CA 1
ATOM 672 C C . ALA A 1 87 ? 11.439 7.043 3.774 1.00 95.81 87 ALA A C 1
ATOM 674 O O . ALA A 1 87 ? 12.430 7.515 3.222 1.00 95.81 87 ALA A O 1
ATOM 675 N N . SER A 1 88 ? 10.309 7.739 3.922 1.00 95.50 88 SER A N 1
ATOM 676 C CA . SER A 1 88 ? 10.133 9.139 3.524 1.00 95.50 88 SER A CA 1
ATOM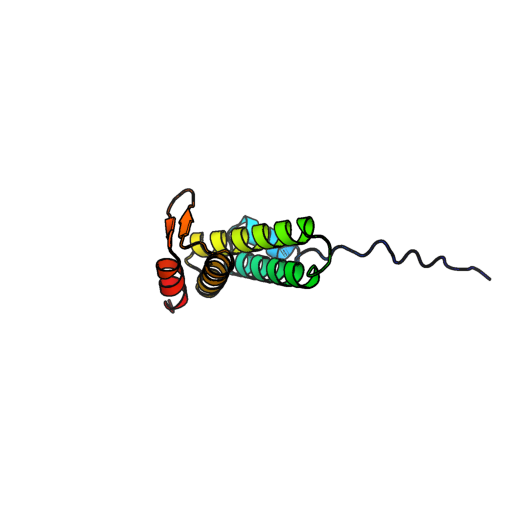 677 C C . SER A 1 88 ? 10.297 10.119 4.691 1.00 95.50 88 SER A C 1
ATOM 679 O O . SER A 1 88 ? 9.957 11.290 4.526 1.00 95.50 88 SER A O 1
ATOM 681 N N . ASN A 1 89 ? 10.750 9.655 5.861 1.00 97.75 89 ASN A N 1
ATOM 682 C CA . ASN A 1 89 ? 10.841 10.437 7.095 1.00 97.75 89 ASN A CA 1
ATOM 683 C C . ASN A 1 89 ? 9.520 11.148 7.464 1.00 97.75 89 ASN A C 1
ATOM 685 O O . ASN A 1 89 ? 9.502 12.326 7.820 1.00 97.75 89 ASN A O 1
ATOM 689 N N . ARG A 1 90 ? 8.395 10.438 7.309 1.00 98.00 90 ARG A N 1
ATOM 690 C CA . ARG A 1 90 ? 7.052 10.876 7.711 1.00 98.00 90 ARG A CA 1
ATOM 691 C C . ARG A 1 90 ? 6.517 9.972 8.813 1.00 98.00 90 ARG A C 1
ATOM 693 O O . ARG A 1 90 ? 6.688 8.760 8.756 1.00 98.00 90 ARG A O 1
ATOM 700 N N . GLU A 1 91 ? 5.802 10.565 9.759 1.00 97.69 91 GLU A N 1
ATOM 701 C CA . GLU A 1 91 ? 5.213 9.848 10.900 1.00 97.69 91 GLU A CA 1
ATOM 702 C C . GLU A 1 91 ? 3.723 9.545 10.714 1.00 97.69 91 GLU A C 1
ATOM 704 O O . GLU A 1 91 ? 3.182 8.648 11.356 1.00 97.69 91 GLU A O 1
ATOM 709 N N . GLU A 1 92 ? 3.050 10.267 9.819 1.00 97.94 92 GLU A N 1
ATOM 710 C CA . GLU A 1 92 ? 1.616 10.129 9.593 1.00 97.94 92 GLU A CA 1
ATOM 711 C C . GLU A 1 92 ? 1.214 10.417 8.143 1.00 97.94 92 GLU A C 1
ATOM 713 O O . GLU A 1 92 ? 1.942 11.038 7.360 1.00 97.94 92 GLU A O 1
ATOM 718 N N . ILE A 1 93 ? 0.005 9.984 7.790 1.00 97.19 93 ILE A N 1
ATOM 719 C CA . ILE A 1 93 ? -0.658 10.323 6.536 1.00 97.19 93 ILE A CA 1
ATOM 720 C C . ILE A 1 93 ? -2.102 10.750 6.784 1.00 97.19 93 ILE A C 1
ATOM 722 O O . ILE A 1 93 ? -2.906 10.031 7.381 1.00 97.19 93 ILE A O 1
ATOM 726 N N . LYS A 1 94 ? -2.448 11.935 6.275 1.00 95.88 94 LYS A N 1
ATOM 727 C CA . LYS A 1 94 ? -3.806 12.477 6.348 1.00 95.88 94 LYS A CA 1
ATOM 728 C C . LYS A 1 94 ? -4.646 11.959 5.190 1.00 95.88 94 LYS A C 1
ATOM 730 O O . LYS A 1 94 ? -4.227 11.968 4.029 1.00 95.88 94 LYS A O 1
ATOM 735 N N . THR A 1 95 ? -5.855 11.527 5.509 1.00 90.56 95 THR A N 1
ATOM 736 C CA . THR A 1 95 ? -6.887 11.189 4.530 1.00 90.56 95 THR A CA 1
ATOM 737 C C . THR A 1 95 ? -8.082 12.121 4.702 1.00 90.56 95 THR A C 1
ATOM 739 O O . THR A 1 95 ? -8.095 12.957 5.602 1.00 90.56 95 THR A O 1
ATOM 742 N N . LYS A 1 96 ? -9.100 12.000 3.843 1.00 87.25 96 LYS A N 1
ATOM 743 C CA . LYS A 1 96 ? -10.323 12.804 3.989 1.00 87.25 96 LYS A CA 1
ATOM 744 C C . LYS A 1 96 ? -11.090 12.496 5.282 1.00 87.25 96 LYS A C 1
ATOM 746 O O . LYS A 1 96 ? -11.786 13.371 5.772 1.00 87.25 96 LYS A O 1
ATOM 751 N N . SER A 1 97 ? -10.993 11.267 5.793 1.00 87.19 97 SER A N 1
ATOM 752 C CA . SER A 1 97 ? -11.798 10.783 6.922 1.00 87.19 97 SER A CA 1
ATOM 753 C C . SER A 1 97 ? -11.017 10.653 8.230 1.00 87.19 97 SER A C 1
ATOM 755 O O . SER A 1 97 ? -11.604 10.772 9.299 1.00 87.19 97 SER A O 1
ATOM 757 N N . ARG A 1 98 ? -9.710 10.380 8.161 1.00 93.00 98 ARG A N 1
ATOM 758 C CA . ARG A 1 98 ? -8.854 10.102 9.325 1.00 93.00 98 ARG A CA 1
ATOM 759 C C . ARG A 1 98 ? -7.375 10.352 9.013 1.00 93.00 98 ARG A C 1
ATOM 761 O O . ARG A 1 98 ? -6.955 10.236 7.860 1.00 93.00 98 ARG A O 1
ATOM 768 N N . THR A 1 99 ? -6.587 10.638 10.042 1.00 97.19 99 THR A N 1
ATOM 769 C CA . THR A 1 99 ? -5.120 10.554 10.013 1.00 97.19 99 THR A CA 1
ATOM 770 C C . THR A 1 99 ? -4.671 9.177 10.498 1.00 97.19 99 THR A C 1
ATOM 772 O O . THR A 1 99 ? -5.170 8.702 11.516 1.00 97.19 99 THR A O 1
ATOM 775 N N . TYR A 1 100 ? -3.749 8.542 9.775 1.00 97.31 100 TYR A N 1
ATOM 776 C CA . TYR A 1 100 ? -3.092 7.312 10.216 1.00 97.31 100 TYR A CA 1
ATOM 777 C C . TYR A 1 100 ? -1.649 7.626 10.593 1.00 97.31 100 TYR A C 1
ATOM 779 O O . TYR A 1 100 ? -0.892 8.096 9.740 1.00 97.31 100 TYR A O 1
ATOM 787 N N . SER A 1 101 ? -1.275 7.363 11.843 1.00 98.44 101 SER A N 1
ATOM 788 C CA . SER A 1 101 ? 0.128 7.365 12.266 1.00 98.44 101 SER A CA 1
ATOM 789 C C . SER A 1 101 ? 0.834 6.077 11.815 1.00 98.44 101 SER A C 1
ATOM 791 O O . SER A 1 101 ? 0.182 5.081 11.492 1.00 98.44 101 SER A O 1
ATOM 793 N N . VAL A 1 102 ? 2.169 6.060 11.808 1.00 98.31 102 VAL A N 1
ATOM 794 C CA . VAL A 1 102 ? 2.948 4.823 11.615 1.00 98.31 102 VAL A CA 1
ATOM 795 C C . VAL A 1 102 ? 2.543 3.757 12.640 1.00 98.31 102 VAL A C 1
ATOM 797 O O . VAL A 1 102 ? 2.393 2.598 12.262 1.00 98.31 102 VAL A O 1
ATOM 800 N N . ASN A 1 103 ? 2.292 4.140 13.896 1.00 98.00 103 ASN A N 1
ATOM 801 C CA . ASN A 1 103 ? 1.851 3.209 14.937 1.00 98.00 103 ASN A CA 1
ATOM 802 C C . ASN A 1 103 ? 0.464 2.637 14.630 1.00 98.00 103 ASN A C 1
ATOM 804 O O . ASN A 1 103 ? 0.313 1.420 14.646 1.00 98.00 103 ASN A O 1
ATOM 808 N N . ASP A 1 104 ? -0.505 3.472 14.238 1.00 97.56 104 ASP A N 1
ATOM 809 C CA . ASP A 1 104 ? -1.846 3.016 13.841 1.00 97.56 104 ASP A CA 1
ATOM 810 C C . ASP A 1 104 ? -1.756 1.975 12.715 1.00 97.56 104 ASP A C 1
ATOM 812 O O . ASP A 1 104 ? -2.457 0.965 12.715 1.00 97.56 104 ASP A O 1
ATOM 816 N N . LEU A 1 105 ? -0.890 2.221 11.728 1.00 98.06 105 LEU A N 1
ATOM 817 C CA . LEU A 1 105 ? -0.696 1.314 10.600 1.00 98.06 105 LEU A CA 1
ATOM 818 C C . LEU A 1 105 ? -0.036 -0.002 11.025 1.00 98.06 105 LEU A C 1
ATOM 820 O O . LEU A 1 105 ? -0.425 -1.058 10.527 1.00 98.06 105 LEU A O 1
ATOM 824 N N . MET A 1 106 ? 0.931 0.039 11.943 1.00 97.81 106 MET A N 1
ATOM 825 C CA . MET A 1 106 ? 1.555 -1.172 12.482 1.00 97.81 106 MET A CA 1
ATOM 826 C C . MET A 1 106 ? 0.589 -1.972 13.365 1.00 97.81 106 MET A C 1
ATOM 828 O O . MET A 1 106 ? 0.589 -3.200 13.297 1.00 97.81 106 MET A O 1
ATOM 832 N N . GLU A 1 107 ? -0.288 -1.310 14.122 1.00 97.38 107 GLU A N 1
ATOM 833 C CA . GLU A 1 107 ? -1.371 -1.966 14.863 1.00 97.38 107 GLU A CA 1
ATOM 834 C C . GLU A 1 107 ? -2.348 -2.672 13.919 1.00 97.38 107 GLU A C 1
ATOM 836 O O . GLU A 1 107 ? -2.678 -3.838 14.136 1.00 97.38 107 GLU A O 1
ATOM 841 N N . ILE A 1 108 ? -2.765 -2.009 12.833 1.00 96.50 108 ILE A N 1
ATOM 842 C CA . ILE A 1 108 ? -3.600 -2.623 11.789 1.00 96.50 108 ILE A CA 1
ATOM 843 C C . ILE A 1 108 ? -2.879 -3.825 11.164 1.00 96.50 108 ILE A C 1
ATOM 845 O O . ILE A 1 108 ? -3.482 -4.882 10.996 1.00 96.50 108 ILE A O 1
ATOM 849 N N . ALA A 1 109 ? -1.586 -3.695 10.856 1.00 97.19 109 ALA A N 1
ATOM 850 C CA . ALA A 1 109 ? -0.791 -4.769 10.265 1.00 97.19 109 ALA A CA 1
ATOM 851 C C . ALA A 1 109 ? -0.650 -5.998 11.178 1.00 97.19 109 ALA A C 1
ATOM 853 O O . ALA A 1 109 ? -0.614 -7.128 10.689 1.00 97.19 109 ALA A O 1
ATOM 854 N N . ALA A 1 110 ? -0.566 -5.784 12.492 1.00 95.75 110 ALA A N 1
ATOM 855 C CA . ALA A 1 110 ? -0.458 -6.850 13.482 1.00 95.75 110 ALA A CA 1
ATOM 856 C C . ALA A 1 110 ? -1.800 -7.547 13.761 1.00 95.75 110 ALA A C 1
ATOM 858 O O . ALA A 1 110 ? -1.817 -8.682 14.249 1.00 95.75 110 ALA A O 1
ATOM 859 N N . ASN A 1 111 ? -2.923 -6.890 13.464 1.00 84.62 111 ASN A N 1
ATOM 860 C CA . ASN A 1 111 ? -4.243 -7.399 13.797 1.00 84.62 111 ASN A CA 1
ATOM 861 C C . ASN A 1 111 ? -4.710 -8.431 12.759 1.00 84.62 111 ASN A C 1
ATOM 863 O O . ASN A 1 111 ? -5.166 -8.095 11.667 1.00 84.62 111 ASN A O 1
ATOM 867 N N . LYS A 1 112 ? -4.595 -9.713 13.116 1.00 59.62 112 LYS A N 1
ATOM 868 C CA . LYS A 1 112 ? -5.157 -10.835 12.357 1.00 59.62 112 LYS A CA 1
ATOM 869 C C . LYS A 1 112 ? -6.656 -10.928 12.653 1.00 59.62 112 LYS A C 1
ATOM 871 O O . LYS A 1 112 ? -7.053 -11.696 13.527 1.00 59.62 112 LYS A O 1
ATOM 876 N N . ARG A 1 113 ? -7.468 -10.101 11.998 1.00 55.78 113 ARG A N 1
ATOM 877 C CA . ARG A 1 113 ? -8.915 -10.347 11.929 1.00 55.78 113 ARG A CA 1
ATOM 878 C C . ARG A 1 113 ? -9.235 -11.322 10.810 1.00 55.78 113 ARG A C 1
ATOM 880 O O . ARG A 1 113 ? -8.564 -11.234 9.759 1.00 55.78 113 ARG A O 1
#

pLDDT: mean 88.96, std 16.76, range [36.78, 98.69]

Foldseek 3Di:
DPPPPPPVPVPPPDDPDVVLVVVVVVLNLVSLQSLLVVLQVSLVVQVVHDPVSNVVSLVSNLVSLVSSCVSPLPQVSLVVNLVSCVVVVHQWDDDPVDIAGSVNSNVSNPDPD